Protein AF-A0A1V4I792-F1 (afdb_monomer)

Solvent-accessible surface area (backbone atoms only — not comparable to full-atom values): 8313 Å² total; per-residue (Å²): 133,61,69,68,62,53,55,50,52,53,53,51,51,51,48,33,48,53,35,44,47,52,32,51,47,51,34,46,46,49,31,70,65,76,74,84,38,68,38,79,52,76,36,53,58,55,43,40,47,34,35,53,79,37,49,85,40,78,48,31,31,62,68,12,46,48,48,11,38,47,50,4,28,48,35,3,20,53,34,24,76,75,66,37,81,45,78,63,34,30,52,49,9,26,53,49,20,50,53,52,20,59,76,70,70,15,53,19,76,38,12,40,51,35,3,31,45,19,19,76,65,70,35,55,73,59,38,40,54,50,26,48,46,54,48,42,51,45,43,46,54,39,41,52,54,45,54,66,75,37,62,75,60,58,53,55,55,59,52,58,63,59,68,74,78,113

InterPro domains:
  IPR007065 HPP [PTHR33741] (9-155)
  IPR058581 HPP, transmembrane region [PF04982] (10-155)

Foldseek 3Di:
DDPVVVVLVVVLVVLLCVLLCQLVVVLVCCCVVPPPFVSDDPLLNVLSCCLRVPVLDLLNDLQLLQVLQLLLLVLLQVLCVVPNADPVSLVRSLVSSQVVCVVVVNDHPSSSSNSNCCRVVSNHPVVSVGPRNVSSVSSSVSSVVSVVVNVVVVVVSVVVVVVVVD

Sequence (166 aa):
MDQKKFKSTFIDAALIFVGAFIAIGLIAYLGLGGYGLDMIAPPFGAAAVLLFAAPSAALAQPKNVFFGQLISALAGTSVYHLLGKTWYSIALAVALAIVLMLLTKTVHPPGGATAFLAVAAEKSFMFIINPVLIGTCILVIVAIIINYLQPQRSYIIKKNNQTSTS

Radius of gyration: 17.68 Å; Cα contacts (8 Å, |Δi|>4): 232; chains: 1; bounding box: 48×35×44 Å

Mean predicted aligned error: 6.49 Å

Organism: NCBI:txid29349

Structure (mmCIF, N/CA/C/O backbone):
data_AF-A0A1V4I792-F1
#
_entry.id   AF-A0A1V4I792-F1
#
loop_
_atom_site.group_PDB
_atom_site.id
_atom_site.type_symbol
_atom_site.label_atom_id
_atom_site.label_alt_id
_atom_site.label_comp_id
_atom_site.label_asym_id
_atom_site.label_entity_id
_atom_site.label_seq_id
_atom_site.pdbx_PDB_ins_code
_atom_site.Cartn_x
_atom_site.Cartn_y
_atom_site.Cartn_z
_atom_site.occupancy
_atom_site.B_iso_or_equiv
_atom_site.auth_seq_id
_atom_site.auth_comp_id
_atom_site.auth_asym_id
_atom_site.auth_atom_id
_atom_site.pdbx_PDB_model_num
ATOM 1 N N . MET A 1 1 ? -34.351 12.199 15.676 1.00 51.62 1 MET A N 1
ATOM 2 C CA . MET A 1 1 ? -33.000 11.596 15.634 1.00 51.62 1 MET A CA 1
ATOM 3 C C . MET A 1 1 ? -32.374 11.772 17.011 1.00 51.62 1 MET A C 1
ATOM 5 O O . MET A 1 1 ? -32.399 12.885 17.514 1.00 51.62 1 MET A O 1
ATOM 9 N N . ASP A 1 2 ? -31.923 10.695 17.655 1.00 58.34 2 ASP A N 1
ATOM 10 C CA . ASP A 1 2 ? -31.386 10.724 19.026 1.00 58.34 2 ASP A CA 1
ATOM 11 C C . ASP A 1 2 ? -30.092 11.564 19.100 1.00 58.34 2 ASP A C 1
ATOM 13 O O . ASP A 1 2 ? -29.134 11.308 18.364 1.00 58.34 2 ASP A O 1
ATOM 17 N N . GLN A 1 3 ? -30.066 12.569 19.980 1.00 56.97 3 GLN A N 1
ATOM 18 C CA . GLN A 1 3 ? -28.958 13.520 20.160 1.00 56.97 3 GLN A CA 1
ATOM 19 C C . GLN A 1 3 ? -27.623 12.817 20.477 1.00 56.97 3 GLN A C 1
ATOM 21 O O . GLN A 1 3 ? -26.559 13.272 20.049 1.00 56.97 3 GLN A O 1
ATOM 26 N N . LYS A 1 4 ? -27.660 11.655 21.152 1.00 55.31 4 LYS A N 1
ATOM 27 C CA . LYS A 1 4 ? -26.458 10.837 21.411 1.00 55.31 4 LYS A CA 1
ATOM 28 C C . LYS A 1 4 ? -25.865 10.232 20.135 1.00 55.31 4 LYS A C 1
ATOM 30 O O . LYS A 1 4 ? -24.644 10.200 19.988 1.00 55.31 4 LYS A O 1
ATOM 35 N N . LYS A 1 5 ? -26.714 9.793 19.201 1.00 56.84 5 LYS A N 1
ATOM 36 C CA . LYS A 1 5 ? -26.300 9.179 17.927 1.00 56.84 5 LYS A CA 1
ATOM 37 C C . LYS A 1 5 ? -25.691 10.215 16.975 1.00 56.84 5 LYS A C 1
ATOM 39 O O . LYS A 1 5 ? -24.707 9.933 16.294 1.00 56.84 5 LYS A O 1
ATOM 44 N N . PHE A 1 6 ? -26.225 11.438 16.989 1.00 55.66 6 PHE A N 1
ATOM 45 C CA . PHE A 1 6 ? -25.676 12.567 16.234 1.00 55.66 6 PHE A CA 1
ATOM 46 C C . PHE A 1 6 ? -24.275 12.959 16.728 1.00 55.66 6 PHE A C 1
ATOM 48 O O . PHE A 1 6 ? -23.339 13.017 15.935 1.00 55.66 6 PHE A O 1
ATOM 55 N N . LYS A 1 7 ? -24.091 13.128 18.046 1.00 60.72 7 LYS A N 1
ATOM 56 C CA . LYS A 1 7 ? -22.792 13.495 18.638 1.00 60.72 7 LYS A CA 1
ATOM 57 C C . LYS A 1 7 ? -21.701 12.436 18.407 1.00 60.72 7 LYS A C 1
ATOM 59 O O . LYS A 1 7 ? -20.558 12.802 18.155 1.00 60.72 7 LYS A O 1
ATOM 64 N N . SER A 1 8 ? -22.050 11.143 18.439 1.00 65.56 8 SER A N 1
ATOM 65 C CA . SER A 1 8 ? -21.115 10.049 18.107 1.00 65.56 8 SER A CA 1
ATOM 66 C C . SER A 1 8 ? -20.636 10.126 16.655 1.00 65.56 8 SER A C 1
ATOM 68 O O . SER A 1 8 ? -19.443 10.000 16.408 1.00 65.56 8 SER A O 1
ATOM 70 N N . THR A 1 9 ? -21.534 10.436 15.716 1.00 75.62 9 THR A N 1
ATOM 71 C CA . THR A 1 9 ? -21.200 10.516 14.285 1.00 75.62 9 THR A CA 1
ATOM 72 C C . THR A 1 9 ? -20.198 11.641 13.986 1.00 75.62 9 THR A C 1
ATOM 74 O O . THR A 1 9 ? -19.293 11.462 13.175 1.00 75.62 9 THR A O 1
ATOM 77 N N . PHE A 1 10 ? -20.309 12.788 14.667 1.00 81.56 10 PHE A N 1
ATOM 78 C CA . PHE A 1 10 ? -19.368 13.905 14.503 1.00 81.56 10 PHE A CA 1
ATOM 79 C C . PHE A 1 10 ? -17.976 13.609 15.068 1.00 81.56 10 PHE A C 1
ATOM 81 O O . PHE A 1 10 ? -16.978 13.954 14.437 1.00 81.56 10 PHE A O 1
ATOM 88 N N . ILE A 1 11 ? -17.897 12.959 16.233 1.00 82.12 11 ILE A N 1
ATOM 89 C CA . ILE A 1 11 ? -16.614 12.545 16.823 1.00 82.12 11 ILE A CA 1
ATOM 90 C C . ILE A 1 11 ? -15.929 11.522 15.912 1.00 82.12 11 ILE A C 1
ATOM 92 O O . ILE A 1 11 ? -14.733 11.637 15.653 1.00 82.12 11 ILE A O 1
ATOM 96 N N . ASP A 1 12 ? -16.693 10.571 15.368 1.00 84.75 12 ASP A N 1
ATOM 97 C CA . ASP A 1 12 ? -16.167 9.578 14.436 1.00 84.75 12 ASP A CA 1
ATOM 98 C C . ASP A 1 12 ? -15.639 10.225 13.152 1.00 84.75 12 ASP A C 1
ATOM 100 O O . ASP A 1 12 ? -14.539 9.901 12.709 1.00 84.75 12 ASP A O 1
ATOM 104 N N . ALA A 1 13 ? -16.376 11.184 12.584 1.00 88.50 13 ALA A N 1
ATOM 105 C CA . ALA A 1 13 ? -15.931 11.933 11.411 1.00 88.50 13 ALA A CA 1
ATOM 106 C C . ALA A 1 13 ? -14.647 12.736 11.685 1.00 88.50 13 ALA A C 1
ATOM 108 O O . ALA A 1 13 ? -13.738 12.735 10.855 1.00 88.50 13 ALA A O 1
ATOM 109 N N . ALA A 1 14 ? -14.539 13.377 12.854 1.00 91.75 14 ALA A N 1
ATOM 110 C CA . ALA A 1 14 ? -13.343 14.118 13.247 1.00 91.75 14 ALA A CA 1
ATOM 111 C C . ALA A 1 14 ? -12.121 13.198 13.408 1.00 91.75 14 ALA A C 1
ATOM 113 O O . ALA A 1 14 ? -11.043 13.523 12.918 1.00 91.75 14 ALA A O 1
ATOM 114 N N . LEU A 1 15 ? -12.283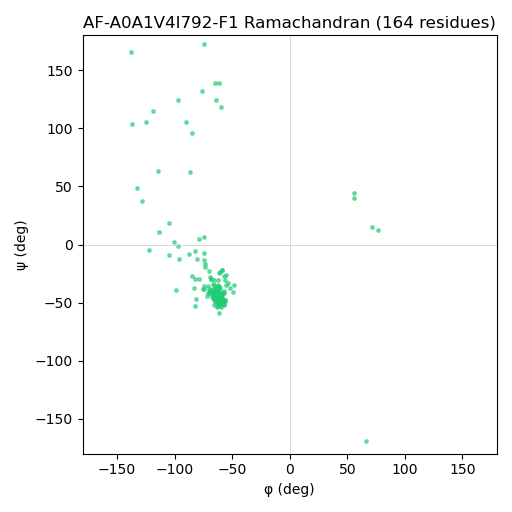 12.029 14.036 1.00 91.00 15 LEU A N 1
ATOM 115 C CA . LEU A 1 15 ? -11.199 11.053 14.197 1.00 91.00 15 LEU A CA 1
ATOM 116 C C . LEU A 1 15 ? -10.764 10.447 12.857 1.00 91.00 15 LEU A C 1
ATOM 118 O O . LEU A 1 15 ? -9.567 10.331 12.605 1.00 91.00 15 LEU A O 1
ATOM 122 N N . ILE A 1 16 ? -11.712 10.132 11.970 1.00 92.44 16 ILE A N 1
ATOM 123 C CA . ILE A 1 16 ? -11.430 9.677 10.600 1.00 92.44 16 ILE A CA 1
ATOM 124 C C . ILE A 1 16 ? -10.646 10.743 9.829 1.00 92.44 16 ILE A C 1
ATOM 126 O O . ILE A 1 16 ? -9.645 10.418 9.190 1.00 92.44 16 ILE A O 1
ATOM 130 N N . PHE A 1 17 ? -11.070 12.009 9.915 1.00 95.38 17 PHE A N 1
ATOM 131 C CA . PHE A 1 17 ? -10.372 13.130 9.289 1.00 95.38 17 PHE A CA 1
ATOM 132 C C . PHE A 1 17 ? -8.939 13.255 9.809 1.00 95.38 17 PHE A C 1
ATOM 134 O O . PHE A 1 17 ? -8.005 13.256 9.012 1.00 95.38 17 PHE A O 1
ATOM 141 N N . VAL A 1 18 ? -8.754 13.301 11.132 1.00 95.94 18 VAL A N 1
ATOM 142 C CA . VAL A 1 18 ? -7.430 13.408 11.763 1.00 95.94 18 VAL A CA 1
ATOM 143 C C . VAL A 1 18 ? -6.544 12.225 11.369 1.00 95.94 18 VAL A C 1
ATOM 145 O O . VAL A 1 18 ? -5.394 12.423 10.992 1.00 95.94 18 VAL A O 1
ATOM 148 N N . GLY A 1 19 ? -7.083 11.006 11.383 1.00 95.81 19 GLY A N 1
ATOM 149 C CA . GLY A 1 19 ? -6.373 9.796 10.977 1.00 95.81 19 GLY A CA 1
ATOM 150 C C . GLY A 1 19 ? -5.884 9.829 9.535 1.00 95.81 19 GLY A C 1
ATOM 151 O O . GLY A 1 19 ? -4.693 9.649 9.274 1.00 95.81 19 GLY A O 1
ATOM 152 N N . ALA A 1 20 ? -6.796 10.099 8.602 1.00 96.31 20 ALA A N 1
ATOM 153 C CA . ALA A 1 20 ? -6.473 10.184 7.184 1.00 96.31 20 ALA A CA 1
ATOM 154 C C . ALA A 1 20 ? -5.495 11.330 6.895 1.00 96.31 20 ALA A C 1
ATOM 156 O O . ALA A 1 20 ? -4.533 11.138 6.150 1.00 96.31 20 ALA A O 1
ATOM 157 N N . PHE A 1 21 ? -5.704 12.493 7.520 1.00 97.75 21 PHE A N 1
ATOM 158 C CA . PHE A 1 21 ? -4.835 13.656 7.376 1.00 97.75 21 PHE A CA 1
ATOM 159 C C . PHE A 1 21 ? -3.424 13.379 7.894 1.00 97.75 21 PHE A C 1
ATOM 161 O O . PHE A 1 21 ? -2.464 13.671 7.193 1.00 97.75 21 PHE A O 1
ATOM 168 N N . ILE A 1 22 ? -3.275 12.770 9.075 1.00 97.88 22 ILE A N 1
ATOM 169 C CA . ILE A 1 22 ? -1.958 12.419 9.624 1.00 97.88 22 ILE A CA 1
ATOM 170 C C . ILE A 1 22 ? -1.266 11.380 8.739 1.00 97.88 22 ILE A C 1
ATOM 172 O O . ILE A 1 22 ? -0.098 11.553 8.401 1.00 97.88 22 ILE A O 1
ATOM 176 N N . ALA A 1 23 ? -1.965 10.316 8.338 1.00 97.38 23 ALA A N 1
ATOM 177 C CA . ALA A 1 23 ? -1.352 9.242 7.562 1.00 97.38 23 ALA A CA 1
ATOM 178 C C . ALA A 1 23 ? -0.906 9.709 6.168 1.00 97.38 23 ALA A C 1
ATOM 180 O O . ALA A 1 23 ? 0.251 9.523 5.791 1.00 97.38 23 ALA A O 1
ATOM 181 N N . ILE A 1 24 ? -1.807 10.346 5.412 1.00 97.44 24 ILE A N 1
ATOM 182 C CA . ILE A 1 24 ? -1.490 10.867 4.077 1.00 97.44 24 ILE A CA 1
ATOM 183 C C . ILE A 1 24 ? -0.550 12.068 4.172 1.00 97.44 24 ILE A C 1
ATOM 185 O O . ILE A 1 24 ? 0.366 12.179 3.365 1.00 97.44 24 ILE A O 1
ATOM 189 N N . GLY A 1 25 ? -0.728 12.933 5.170 1.00 97.00 25 GLY A N 1
ATOM 190 C CA . GLY A 1 25 ? 0.138 14.081 5.416 1.00 97.00 25 GLY A CA 1
ATOM 191 C C . GLY A 1 25 ? 1.575 13.671 5.708 1.00 97.00 25 GLY A C 1
ATOM 192 O O . GLY A 1 25 ? 2.486 14.268 5.148 1.00 97.00 25 GLY A O 1
ATOM 193 N N . LEU A 1 26 ? 1.798 12.616 6.499 1.00 96.12 26 LEU A N 1
ATOM 194 C CA . LEU A 1 26 ? 3.144 12.105 6.763 1.00 96.12 26 LEU A CA 1
ATOM 195 C C . LEU A 1 26 ? 3.785 11.512 5.501 1.00 96.12 26 LEU A C 1
ATOM 197 O O . LEU A 1 26 ? 4.942 11.803 5.213 1.00 96.12 26 LEU A O 1
ATOM 201 N N . ILE A 1 27 ? 3.030 10.737 4.716 1.00 96.06 27 ILE A N 1
ATOM 202 C CA . ILE A 1 27 ? 3.499 10.211 3.422 1.00 96.06 27 ILE A CA 1
ATOM 203 C C . ILE A 1 27 ? 3.863 11.361 2.471 1.00 96.06 27 ILE A C 1
ATOM 205 O O . ILE A 1 27 ? 4.937 11.353 1.871 1.00 96.06 27 ILE A O 1
ATOM 209 N N . ALA A 1 28 ? 2.999 12.371 2.357 1.00 95.38 28 ALA A N 1
ATOM 210 C CA . ALA A 1 28 ? 3.227 13.532 1.504 1.00 95.38 28 ALA A CA 1
ATOM 211 C C . ALA A 1 28 ? 4.413 14.377 1.989 1.00 95.38 28 ALA A C 1
ATOM 213 O O . ALA A 1 28 ? 5.228 14.797 1.175 1.00 95.38 28 ALA A O 1
ATOM 214 N N . TYR A 1 29 ? 4.550 14.580 3.300 1.00 94.69 29 TYR A N 1
ATOM 215 C CA . TYR A 1 29 ? 5.674 15.292 3.904 1.00 94.69 29 TYR A CA 1
ATOM 216 C C . TYR A 1 29 ? 7.005 14.594 3.610 1.00 94.69 29 TYR A C 1
ATOM 218 O O . TYR A 1 29 ? 7.957 15.241 3.182 1.00 94.69 29 TYR A O 1
ATOM 226 N N . LEU A 1 30 ? 7.068 13.268 3.767 1.00 93.62 30 LEU A N 1
ATOM 227 C CA . LEU A 1 30 ? 8.269 12.494 3.441 1.00 93.62 30 LEU A CA 1
ATOM 228 C C . LEU A 1 30 ? 8.585 12.518 1.939 1.00 93.62 30 LEU A C 1
ATOM 230 O O . LEU A 1 30 ? 9.756 12.540 1.569 1.00 93.62 30 LEU A O 1
ATOM 234 N N . GLY A 1 31 ? 7.557 12.539 1.086 1.00 91.56 31 GLY A N 1
ATOM 235 C CA . GLY A 1 31 ? 7.713 12.575 -0.371 1.00 91.56 31 GLY A CA 1
ATOM 236 C C . GLY A 1 31 ? 8.130 13.934 -0.929 1.00 91.56 31 GLY A C 1
ATOM 237 O O . GLY A 1 31 ? 8.934 14.008 -1.852 1.00 91.56 31 GLY A O 1
ATOM 238 N N . LEU A 1 32 ? 7.593 15.017 -0.368 1.00 91.19 32 LEU A N 1
ATOM 239 C CA . LEU A 1 32 ? 7.829 16.387 -0.834 1.00 91.19 32 LEU A CA 1
ATOM 240 C C . LEU A 1 32 ? 8.937 17.109 -0.057 1.00 91.19 32 LEU A C 1
ATOM 242 O O . LEU A 1 32 ? 9.400 18.157 -0.496 1.00 91.19 32 LEU A O 1
ATOM 246 N N . GLY A 1 33 ? 9.384 16.568 1.077 1.00 85.88 33 GLY A N 1
ATOM 247 C CA . GLY A 1 33 ? 10.332 17.216 1.989 1.00 85.88 33 GLY A CA 1
ATOM 248 C C . GLY A 1 33 ? 11.794 17.251 1.529 1.00 85.88 33 GLY A C 1
ATOM 249 O O . GLY A 1 33 ? 12.657 17.641 2.307 1.00 85.88 33 GLY A O 1
ATOM 250 N N . GLY A 1 34 ? 12.104 16.832 0.297 1.00 79.88 34 GLY A N 1
ATOM 251 C CA . GLY A 1 34 ? 13.468 16.878 -0.246 1.00 79.88 34 GLY A CA 1
ATOM 252 C C . GLY A 1 34 ? 14.412 15.786 0.274 1.00 79.88 34 GLY A C 1
ATOM 253 O O . GLY A 1 34 ? 15.612 15.846 0.029 1.00 79.88 34 GLY A O 1
ATOM 254 N N . TYR A 1 35 ? 13.888 14.757 0.947 1.00 81.44 35 TYR A N 1
ATOM 255 C CA . TYR A 1 35 ? 14.667 13.643 1.510 1.00 81.44 35 TYR A CA 1
ATOM 256 C C . TYR A 1 35 ? 15.088 12.578 0.479 1.00 81.44 35 TYR A C 1
ATOM 258 O O . TYR A 1 35 ? 15.622 11.536 0.851 1.00 81.44 35 TYR A O 1
ATOM 266 N N . GLY A 1 36 ? 14.802 12.794 -0.811 1.00 77.50 36 GLY A N 1
ATOM 267 C CA . GLY A 1 36 ? 15.052 11.815 -1.877 1.00 77.50 36 GLY A CA 1
ATOM 268 C C . GLY A 1 36 ? 14.114 10.601 -1.854 1.00 77.50 36 GLY A C 1
ATOM 269 O O . GLY A 1 36 ? 14.407 9.591 -2.492 1.00 77.50 36 GLY A O 1
ATOM 270 N N . LEU A 1 37 ? 12.996 10.671 -1.120 1.00 79.56 37 LEU A N 1
ATOM 271 C CA . LEU A 1 37 ? 12.015 9.591 -1.041 1.00 79.56 37 LEU A CA 1
ATOM 272 C C . LEU A 1 37 ? 10.857 9.826 -2.020 1.00 79.56 37 LEU A C 1
ATOM 274 O O . LEU A 1 37 ? 10.170 10.834 -1.932 1.00 79.56 37 LEU A O 1
ATOM 278 N N . ASP A 1 38 ? 10.573 8.868 -2.902 1.00 85.50 38 ASP A N 1
ATOM 279 C CA . ASP A 1 38 ? 9.432 8.935 -3.827 1.00 85.50 38 ASP A CA 1
ATOM 280 C C . ASP A 1 38 ? 8.149 8.377 -3.183 1.00 85.50 38 ASP A C 1
ATOM 282 O O . ASP A 1 38 ? 7.611 7.353 -3.599 1.00 85.50 38 ASP A O 1
ATOM 286 N N . MET A 1 39 ? 7.691 9.029 -2.106 1.00 88.75 39 MET A N 1
ATOM 287 C CA . MET A 1 39 ? 6.589 8.545 -1.254 1.00 88.75 39 MET A CA 1
ATOM 288 C C . MET A 1 39 ? 5.188 8.679 -1.872 1.00 88.75 39 MET A C 1
ATOM 290 O O . MET A 1 39 ? 4.226 8.096 -1.366 1.00 88.75 39 MET A O 1
ATOM 294 N N . ILE A 1 40 ? 5.045 9.435 -2.963 1.00 85.69 40 ILE A N 1
ATOM 295 C CA . ILE A 1 40 ? 3.739 9.791 -3.525 1.00 85.69 40 ILE A CA 1
ATOM 296 C C . ILE A 1 40 ? 3.250 8.682 -4.456 1.00 85.69 40 ILE A C 1
ATOM 298 O O . ILE A 1 40 ? 3.554 8.646 -5.646 1.00 85.69 40 ILE A O 1
ATOM 302 N N . ALA A 1 41 ? 2.423 7.791 -3.912 1.00 90.81 41 ALA A N 1
ATOM 303 C CA . ALA A 1 41 ? 1.732 6.766 -4.684 1.00 90.81 41 ALA A CA 1
ATOM 304 C C . ALA A 1 41 ? 0.205 6.942 -4.557 1.00 90.81 41 ALA A C 1
ATOM 306 O O . ALA A 1 41 ? -0.340 6.733 -3.468 1.00 90.81 41 ALA A O 1
ATOM 307 N N . PRO A 1 42 ? -0.521 7.259 -5.652 1.00 92.06 42 PRO A N 1
ATOM 308 C CA . PRO A 1 42 ? -1.983 7.384 -5.641 1.00 92.06 42 PRO A CA 1
ATOM 309 C C . PRO A 1 42 ? -2.757 6.228 -4.970 1.00 92.06 42 PRO A C 1
ATOM 311 O O . PRO A 1 42 ? -3.750 6.509 -4.293 1.00 92.06 42 PRO A O 1
ATOM 314 N N . PRO A 1 43 ? -2.321 4.949 -5.054 1.00 95.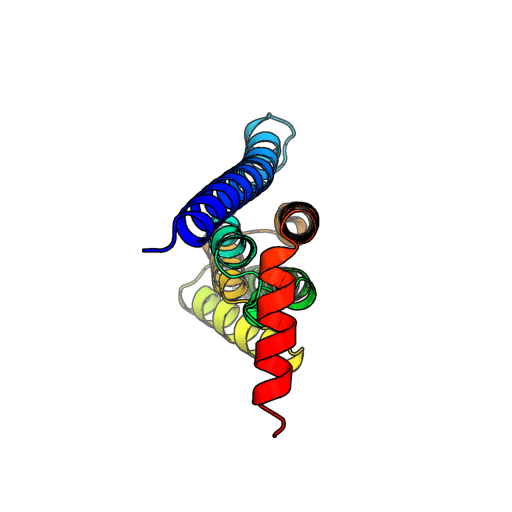75 43 PRO A N 1
ATOM 315 C CA . PRO A 1 43 ? -2.974 3.847 -4.342 1.00 95.75 43 PRO A CA 1
ATOM 316 C C . PRO A 1 43 ? -3.105 4.041 -2.823 1.00 95.75 43 PRO A C 1
ATOM 318 O O . PRO A 1 43 ? -4.035 3.503 -2.220 1.00 95.75 43 PRO A O 1
ATOM 321 N N . PHE A 1 44 ? -2.232 4.829 -2.186 1.00 97.00 44 PHE A N 1
ATOM 322 C CA . PHE A 1 44 ? -2.336 5.118 -0.753 1.00 97.00 44 PHE A CA 1
ATOM 323 C C . PHE A 1 44 ? -3.577 5.927 -0.390 1.00 97.00 44 PHE A C 1
ATOM 325 O O . PHE A 1 44 ? -4.131 5.715 0.685 1.00 97.00 44 PHE A O 1
ATOM 332 N N . GLY A 1 45 ? -4.070 6.786 -1.288 1.00 95.94 45 GLY A N 1
ATOM 333 C CA . GLY A 1 45 ? -5.332 7.496 -1.075 1.00 95.94 45 GLY A CA 1
ATOM 334 C C . GLY A 1 45 ? -6.510 6.525 -0.969 1.00 95.94 45 GLY A C 1
ATOM 335 O O . GLY A 1 45 ? -7.290 6.588 -0.020 1.00 95.94 45 GLY A O 1
ATOM 336 N N . ALA A 1 46 ? -6.593 5.556 -1.885 1.00 95.69 46 ALA A N 1
A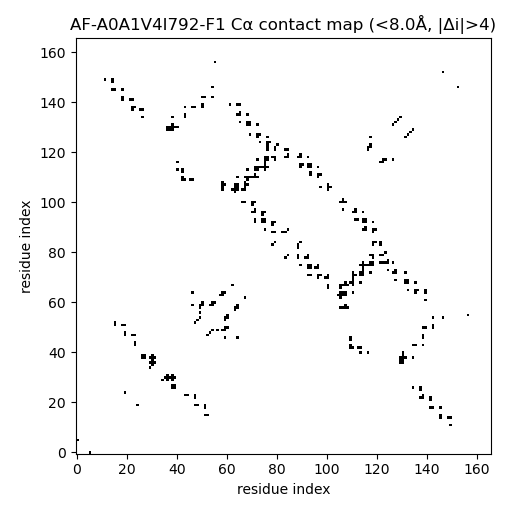TOM 337 C CA . ALA A 1 46 ? -7.625 4.518 -1.845 1.00 95.69 46 ALA A CA 1
ATOM 338 C C . ALA A 1 46 ? -7.483 3.601 -0.614 1.00 95.69 46 ALA A C 1
ATOM 340 O O . ALA A 1 46 ? -8.484 3.234 0.007 1.00 95.69 46 ALA A O 1
ATOM 341 N N . ALA A 1 47 ? -6.249 3.268 -0.221 1.00 96.75 47 ALA A N 1
ATOM 342 C CA . ALA A 1 47 ? -5.983 2.512 1.001 1.00 96.75 47 ALA A CA 1
ATOM 343 C C . ALA A 1 47 ? -6.430 3.273 2.260 1.00 96.75 47 ALA A C 1
ATOM 345 O O . ALA A 1 47 ? -7.075 2.680 3.123 1.00 96.75 47 ALA A O 1
ATOM 346 N N . ALA A 1 48 ? -6.163 4.581 2.343 1.00 96.31 48 ALA A N 1
ATOM 347 C CA . ALA A 1 48 ? -6.624 5.428 3.440 1.00 96.31 48 ALA A CA 1
ATOM 348 C C . ALA A 1 48 ? -8.157 5.472 3.519 1.00 96.31 48 ALA A C 1
ATOM 350 O O . ALA A 1 48 ? -8.714 5.308 4.602 1.00 96.31 48 ALA A O 1
ATOM 351 N N . VAL A 1 49 ? -8.857 5.600 2.386 1.00 94.94 49 VAL A N 1
ATOM 352 C CA . VAL A 1 49 ? -10.330 5.543 2.371 1.00 94.94 49 VAL A CA 1
ATOM 353 C C . VAL A 1 49 ? -10.831 4.235 2.986 1.00 94.94 49 VAL A C 1
ATOM 355 O O . VAL A 1 49 ? -11.685 4.269 3.869 1.00 94.94 49 VAL A O 1
ATOM 358 N N . LEU A 1 50 ? -10.281 3.084 2.590 1.00 93.25 50 LEU A N 1
ATOM 359 C CA . LEU A 1 50 ? -10.686 1.798 3.167 1.00 93.25 50 LEU A CA 1
ATOM 360 C C . LEU A 1 50 ? -10.357 1.701 4.662 1.00 93.25 50 LEU A C 1
ATOM 362 O O . LEU A 1 50 ? -11.208 1.278 5.442 1.00 93.25 50 LEU A O 1
ATOM 366 N N . LEU A 1 51 ? -9.155 2.115 5.064 1.00 93.81 51 LEU A N 1
ATOM 367 C CA . LEU A 1 51 ? -8.693 2.033 6.450 1.00 93.81 51 LEU A CA 1
ATOM 368 C C . LEU A 1 51 ? -9.500 2.915 7.405 1.00 93.81 51 LEU A C 1
ATOM 370 O O . LEU A 1 51 ? -9.815 2.471 8.504 1.00 93.81 51 LEU A O 1
ATOM 374 N N . PHE A 1 52 ? -9.848 4.139 7.005 1.00 92.75 52 PHE A N 1
ATOM 375 C CA . PHE A 1 52 ? -10.496 5.096 7.904 1.00 92.75 52 PHE A CA 1
ATOM 376 C C . PHE A 1 52 ? -12.019 5.143 7.724 1.00 92.75 52 PHE A C 1
ATOM 378 O O . PHE A 1 52 ? -12.748 5.186 8.712 1.00 92.75 52 PHE A O 1
ATOM 385 N N . ALA A 1 53 ? -12.542 5.056 6.496 1.00 89.44 53 ALA A N 1
ATOM 386 C CA . ALA A 1 53 ? -13.992 5.072 6.270 1.00 89.44 53 ALA A CA 1
ATOM 387 C C . ALA A 1 53 ? -14.640 3.689 6.472 1.00 89.44 53 ALA A C 1
ATOM 389 O O . ALA A 1 53 ? -15.792 3.592 6.910 1.00 89.44 53 ALA A O 1
ATOM 390 N N . ALA A 1 54 ? -13.907 2.600 6.214 1.00 89.00 54 ALA A N 1
ATOM 391 C CA . ALA A 1 54 ? -14.412 1.231 6.320 1.00 89.00 54 ALA A CA 1
ATOM 392 C C . ALA A 1 54 ? -13.481 0.251 7.081 1.00 89.00 54 ALA A C 1
ATOM 394 O O . ALA A 1 54 ? -13.302 -0.876 6.615 1.00 89.00 54 ALA A O 1
ATOM 395 N N . PRO A 1 55 ? -12.961 0.580 8.287 1.00 85.56 55 PRO A N 1
ATOM 396 C CA . PRO A 1 55 ? -11.996 -0.266 9.014 1.00 85.56 55 PRO A CA 1
ATOM 397 C C . PRO A 1 55 ? -12.490 -1.685 9.338 1.00 85.56 55 PRO A C 1
ATOM 399 O O . PRO A 1 55 ? -11.697 -2.592 9.573 1.00 85.56 55 PRO A O 1
ATOM 402 N N . SER A 1 56 ? -13.807 -1.900 9.360 1.00 83.38 56 SER A N 1
ATOM 403 C CA . SER A 1 56 ? -14.423 -3.210 9.610 1.00 83.38 56 SER A CA 1
ATOM 404 C C . SER A 1 56 ? -14.456 -4.114 8.375 1.00 83.38 56 SER A C 1
ATOM 406 O O . SER A 1 56 ? -14.762 -5.297 8.497 1.00 83.38 56 SER A O 1
ATOM 408 N N . ALA A 1 57 ? -14.179 -3.581 7.183 1.00 86.81 57 ALA A N 1
ATOM 409 C CA . ALA A 1 57 ? -14.159 -4.376 5.968 1.00 86.81 57 ALA A CA 1
ATOM 410 C C . ALA A 1 57 ? -13.024 -5.407 6.035 1.00 86.81 57 ALA A C 1
ATOM 412 O O . ALA A 1 57 ? -11.900 -5.092 6.436 1.00 86.81 57 ALA A O 1
ATOM 413 N N . ALA A 1 58 ? -13.290 -6.630 5.571 1.00 88.75 58 ALA A N 1
ATOM 414 C CA . ALA A 1 58 ? -12.262 -7.666 5.461 1.00 88.75 58 ALA A CA 1
ATOM 415 C C . ALA A 1 58 ? -11.062 -7.187 4.615 1.00 88.75 58 ALA A C 1
ATOM 417 O O . ALA A 1 58 ? -9.913 -7.473 4.930 1.00 88.75 58 ALA A O 1
ATOM 418 N N . LEU A 1 59 ? -11.317 -6.380 3.583 1.00 89.62 59 LEU A N 1
ATOM 419 C CA . LEU A 1 59 ? -10.303 -5.824 2.676 1.00 89.62 59 LEU A CA 1
ATOM 420 C C . LEU A 1 59 ? -9.445 -4.706 3.303 1.00 89.62 59 LEU A C 1
ATOM 422 O O . LEU A 1 59 ? -8.387 -4.373 2.767 1.00 89.62 59 LEU A O 1
ATOM 426 N N . ALA A 1 60 ? -9.896 -4.127 4.420 1.00 91.50 60 ALA A N 1
ATOM 427 C CA . ALA A 1 60 ? -9.197 -3.080 5.168 1.00 91.50 60 ALA A CA 1
ATOM 428 C C . ALA A 1 60 ? -8.403 -3.634 6.365 1.00 91.50 60 ALA A C 1
ATOM 430 O O . ALA A 1 60 ? -7.748 -2.873 7.071 1.00 91.50 60 ALA A O 1
ATOM 431 N N . GLN A 1 61 ? -8.447 -4.951 6.611 1.00 93.94 61 GLN A N 1
ATOM 432 C CA . GLN A 1 61 ? -7.704 -5.552 7.717 1.00 93.94 61 GLN A CA 1
ATOM 433 C C . GLN A 1 61 ? -6.192 -5.337 7.534 1.00 93.94 61 GLN A C 1
ATOM 435 O O . GLN A 1 61 ? -5.700 -5.530 6.419 1.00 93.94 61 GLN A O 1
ATOM 440 N N . PRO A 1 62 ? -5.432 -5.018 8.603 1.00 94.25 62 PRO A N 1
ATOM 441 C CA . PRO A 1 62 ? -4.003 -4.692 8.526 1.00 94.25 62 PRO A CA 1
ATOM 442 C C . PRO A 1 62 ? -3.170 -5.691 7.720 1.00 94.25 62 PRO A C 1
ATOM 444 O O . PRO A 1 62 ? -2.344 -5.298 6.899 1.00 94.25 62 PRO A O 1
ATOM 447 N N . LYS A 1 63 ? -3.449 -6.990 7.894 1.00 96.56 63 LYS A N 1
ATOM 448 C CA . LYS A 1 63 ? -2.820 -8.075 7.130 1.00 96.56 63 LYS A CA 1
ATOM 449 C C . LYS A 1 63 ? -3.002 -7.886 5.620 1.00 96.56 63 LYS A C 1
ATOM 451 O O . LYS A 1 63 ? -2.046 -8.017 4.863 1.00 96.56 63 LYS A O 1
ATOM 456 N N . ASN A 1 64 ? -4.223 -7.591 5.184 1.00 96.56 64 ASN A N 1
ATOM 457 C CA . ASN A 1 64 ? -4.555 -7.479 3.769 1.00 96.56 64 ASN A CA 1
ATOM 458 C C . ASN A 1 64 ? -3.930 -6.225 3.166 1.00 96.56 64 ASN A C 1
ATOM 460 O O . ASN A 1 64 ? -3.347 -6.311 2.093 1.00 96.56 64 ASN A O 1
ATOM 464 N N . VAL A 1 65 ? -3.964 -5.096 3.882 1.00 97.50 65 VAL A N 1
ATOM 465 C CA . VAL A 1 65 ? -3.300 -3.862 3.435 1.00 97.50 65 VAL A CA 1
ATOM 466 C C . VAL A 1 65 ? -1.796 -4.086 3.266 1.00 97.50 65 VAL A C 1
ATOM 468 O O . VAL A 1 65 ? -1.257 -3.813 2.197 1.00 97.50 65 VAL A O 1
ATOM 471 N N . PHE A 1 66 ? -1.136 -4.645 4.285 1.00 98.00 66 PHE A N 1
ATOM 472 C CA . PHE A 1 66 ? 0.310 -4.862 4.287 1.00 98.00 66 PHE A CA 1
ATOM 473 C C . PHE A 1 66 ? 0.770 -5.794 3.163 1.00 98.00 66 PHE A C 1
ATOM 475 O O . PHE A 1 66 ? 1.558 -5.406 2.299 1.00 98.00 66 PHE A O 1
ATOM 482 N N . PHE A 1 67 ? 0.249 -7.020 3.135 1.00 98.12 67 PHE A N 1
ATOM 483 C CA . PHE A 1 67 ? 0.684 -8.007 2.152 1.00 98.12 67 PHE A CA 1
ATOM 484 C C . PHE A 1 67 ? 0.132 -7.725 0.757 1.00 98.12 67 PHE A C 1
ATOM 486 O O . PHE A 1 67 ? 0.842 -7.937 -0.219 1.00 98.12 67 PHE A O 1
ATOM 493 N N . GLY A 1 68 ? -1.096 -7.216 0.640 1.00 97.88 68 GLY A N 1
ATOM 494 C CA . GLY A 1 68 ? -1.695 -6.899 -0.654 1.00 97.88 68 GLY A CA 1
ATOM 495 C C . GLY A 1 68 ? -0.908 -5.832 -1.411 1.00 97.88 68 GLY A C 1
ATOM 496 O O . GLY A 1 68 ? -0.655 -5.994 -2.604 1.00 97.88 68 GLY A O 1
ATOM 497 N N . GLN A 1 69 ? -0.437 -4.791 -0.716 1.00 98.00 69 GLN A N 1
ATOM 498 C CA . GLN A 1 69 ? 0.422 -3.768 -1.314 1.00 98.00 69 GLN A CA 1
ATOM 499 C C . GLN A 1 69 ? 1.790 -4.328 -1.732 1.00 98.00 69 GLN A C 1
ATOM 501 O O . GLN A 1 69 ? 2.211 -4.119 -2.870 1.00 98.00 69 GLN A O 1
ATOM 506 N N . LEU A 1 70 ? 2.461 -5.085 -0.856 1.00 98.44 70 LEU A N 1
ATOM 507 C CA . LEU A 1 70 ? 3.790 -5.652 -1.132 1.00 98.44 70 LEU A CA 1
ATOM 508 C C . LEU A 1 70 ? 3.779 -6.678 -2.270 1.00 98.44 70 LEU A C 1
ATOM 510 O O . LEU A 1 70 ? 4.619 -6.608 -3.164 1.00 98.44 70 LEU A O 1
ATOM 514 N N . ILE A 1 71 ? 2.813 -7.600 -2.267 1.00 98.56 71 ILE A N 1
ATOM 515 C CA . ILE A 1 71 ? 2.641 -8.603 -3.328 1.00 98.56 71 ILE A CA 1
ATOM 516 C C . ILE A 1 71 ? 2.391 -7.915 -4.666 1.00 98.56 71 ILE A C 1
ATOM 518 O O . ILE A 1 71 ? 2.973 -8.297 -5.679 1.00 98.56 71 ILE A O 1
ATOM 522 N N . SER A 1 72 ? 1.556 -6.877 -4.672 1.00 98.50 72 SER A N 1
ATOM 523 C CA . SER A 1 72 ? 1.236 -6.153 -5.898 1.00 98.50 72 SER A CA 1
ATOM 524 C C . SER A 1 72 ? 2.422 -5.350 -6.430 1.00 98.50 72 SER A C 1
ATOM 526 O O . SER A 1 72 ? 2.663 -5.337 -7.636 1.00 98.50 72 SER A O 1
ATOM 528 N N . ALA A 1 73 ? 3.196 -4.718 -5.545 1.00 98.38 73 ALA A N 1
ATOM 529 C CA . ALA A 1 73 ? 4.423 -4.023 -5.916 1.00 98.38 73 ALA A CA 1
ATOM 530 C C . ALA A 1 73 ? 5.473 -4.987 -6.478 1.00 98.38 73 ALA A C 1
ATOM 532 O O . ALA A 1 73 ? 6.088 -4.688 -7.500 1.00 98.38 73 ALA A O 1
ATOM 533 N N . LEU A 1 74 ? 5.638 -6.160 -5.859 1.00 98.62 74 LEU A N 1
ATOM 534 C CA . LEU A 1 74 ? 6.521 -7.210 -6.359 1.00 98.62 74 LEU A CA 1
ATOM 535 C C . LEU A 1 74 ? 6.073 -7.689 -7.744 1.00 98.62 74 LEU A C 1
ATOM 537 O O . LEU A 1 74 ? 6.862 -7.656 -8.679 1.00 98.62 74 LEU A O 1
ATOM 541 N N . ALA A 1 75 ? 4.797 -8.050 -7.903 1.00 98.62 75 ALA A N 1
ATOM 542 C CA . ALA A 1 75 ? 4.254 -8.496 -9.184 1.00 98.62 75 ALA A CA 1
ATOM 543 C C . ALA A 1 75 ? 4.461 -7.452 -10.294 1.00 98.62 75 ALA A C 1
ATOM 545 O O . ALA A 1 75 ? 4.966 -7.779 -11.367 1.00 98.62 75 ALA A O 1
ATOM 546 N N . GLY A 1 76 ? 4.115 -6.189 -10.030 1.00 98.56 76 GLY A N 1
ATOM 547 C CA . GLY A 1 76 ? 4.238 -5.119 -11.017 1.00 98.56 76 GLY A CA 1
ATOM 548 C C . GLY A 1 76 ? 5.684 -4.784 -11.379 1.00 98.56 76 GLY A C 1
ATOM 549 O O . GLY A 1 76 ? 6.007 -4.689 -12.562 1.00 98.56 76 GLY A O 1
ATOM 550 N N . THR A 1 77 ? 6.575 -4.672 -10.389 1.00 98.25 77 THR A N 1
ATOM 551 C CA . THR A 1 77 ? 8.002 -4.416 -10.646 1.00 98.25 77 THR A CA 1
ATOM 552 C C . THR A 1 77 ? 8.660 -5.591 -11.369 1.00 98.25 77 THR A C 1
ATOM 554 O O . THR A 1 77 ? 9.392 -5.361 -12.328 1.00 98.25 77 THR A O 1
ATOM 557 N N . SER A 1 78 ? 8.359 -6.843 -11.009 1.00 98.62 78 SER A N 1
ATOM 558 C CA . SER A 1 78 ? 8.855 -8.022 -11.730 1.00 98.62 78 SER A CA 1
ATOM 559 C C . SER A 1 78 ? 8.412 -8.032 -13.192 1.00 98.62 78 SER A C 1
ATOM 561 O O . SER A 1 78 ? 9.243 -8.226 -14.076 1.00 98.62 78 SER A O 1
ATOM 563 N N . VAL A 1 79 ? 7.131 -7.772 -13.469 1.00 98.75 79 VAL A N 1
ATOM 564 C CA . VAL A 1 79 ? 6.624 -7.720 -14.849 1.00 98.75 79 VAL A CA 1
ATOM 565 C C . VAL A 1 79 ? 7.282 -6.592 -15.644 1.00 98.75 79 VAL A C 1
ATOM 567 O O . VAL A 1 79 ? 7.694 -6.820 -16.781 1.00 98.75 79 VAL A O 1
ATOM 570 N N . TYR A 1 80 ? 7.446 -5.408 -15.048 1.00 98.56 80 TYR A N 1
ATOM 571 C CA . TYR A 1 80 ? 8.141 -4.293 -15.694 1.00 98.56 80 TYR A CA 1
ATOM 572 C C . TYR A 1 80 ? 9.589 -4.642 -16.070 1.00 98.56 80 TYR A C 1
ATOM 574 O O . TYR A 1 80 ? 9.987 -4.395 -17.204 1.00 98.56 80 TYR A O 1
ATOM 582 N N . HIS A 1 81 ? 10.368 -5.260 -15.178 1.00 98.38 81 HIS A N 1
ATOM 583 C CA . HIS A 1 81 ? 11.765 -5.600 -15.494 1.00 98.38 81 HIS A CA 1
ATOM 584 C C . HIS A 1 81 ? 11.892 -6.714 -16.538 1.00 98.38 81 HIS A C 1
ATOM 586 O O . HIS A 1 81 ? 12.885 -6.754 -17.256 1.00 98.38 81 HIS A O 1
ATOM 592 N N . LEU A 1 82 ? 10.912 -7.619 -16.626 1.00 98.25 82 LEU A N 1
ATOM 593 C CA . LEU A 1 82 ? 10.944 -8.727 -17.583 1.00 98.25 82 LEU A CA 1
ATOM 594 C C . LEU A 1 82 ? 10.452 -8.325 -18.977 1.00 98.25 82 LEU A C 1
ATOM 596 O O . LEU A 1 82 ? 10.974 -8.822 -19.971 1.00 98.25 82 LEU A O 1
ATOM 600 N N . LEU A 1 83 ? 9.433 -7.465 -19.056 1.00 98.19 83 LEU A N 1
ATOM 601 C CA . LEU A 1 83 ? 8.705 -7.184 -20.301 1.00 98.19 83 LEU A CA 1
ATOM 602 C C . LEU A 1 83 ? 8.722 -5.706 -20.712 1.00 98.19 83 LEU A C 1
ATOM 604 O O . LEU A 1 83 ? 8.184 -5.356 -21.762 1.00 98.19 83 LEU A O 1
ATOM 608 N N . GLY A 1 84 ? 9.291 -4.827 -19.889 1.00 97.94 84 GLY A N 1
ATOM 609 C CA . GLY A 1 84 ? 9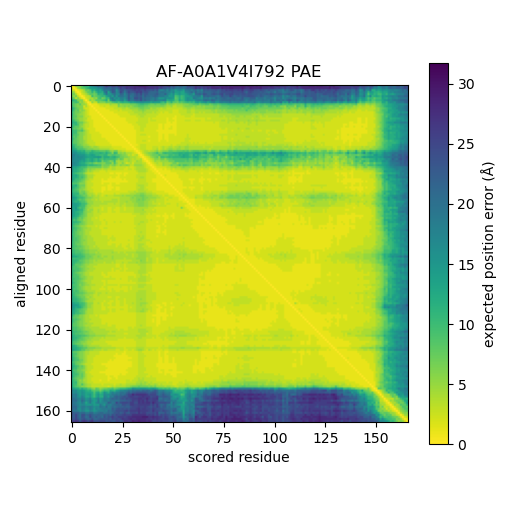.237 -3.382 -20.081 1.00 97.94 84 GLY A CA 1
ATOM 610 C C . GLY A 1 84 ? 7.823 -2.811 -19.946 1.00 97.94 84 GLY A C 1
ATOM 611 O O . GLY A 1 84 ? 6.874 -3.473 -19.507 1.00 97.94 84 GLY A O 1
ATOM 612 N N . LYS A 1 85 ? 7.671 -1.544 -20.339 1.00 98.06 85 LYS A N 1
ATOM 613 C CA . LYS A 1 85 ? 6.389 -0.834 -20.315 1.00 98.06 85 LYS A CA 1
ATOM 614 C C . LYS A 1 85 ? 5.637 -1.016 -21.626 1.00 98.06 85 LYS A C 1
ATOM 616 O O . LYS A 1 85 ? 5.929 -0.381 -22.634 1.00 98.06 85 LYS A O 1
ATOM 621 N N . THR A 1 86 ? 4.605 -1.845 -21.574 1.00 98.38 86 THR A N 1
ATOM 622 C CA . THR A 1 86 ? 3.635 -2.033 -22.655 1.00 98.38 86 THR A CA 1
ATOM 623 C C . THR A 1 86 ? 2.226 -2.122 -22.072 1.00 98.38 86 THR A C 1
ATOM 625 O O . THR A 1 86 ? 2.051 -2.326 -20.866 1.00 98.38 86 THR A O 1
ATOM 628 N N . TRP A 1 87 ? 1.199 -1.991 -22.916 1.00 98.19 87 TRP A N 1
ATOM 629 C CA . TRP A 1 87 ? -0.192 -2.127 -22.473 1.00 98.19 87 TRP A CA 1
ATOM 630 C C . TRP A 1 87 ? -0.471 -3.520 -21.879 1.00 98.19 87 TRP A C 1
ATOM 632 O O . TRP A 1 87 ? -1.188 -3.633 -20.884 1.00 98.19 87 TRP A O 1
ATOM 642 N N . TYR A 1 88 ? 0.144 -4.572 -22.434 1.00 98.38 88 TYR A N 1
ATOM 643 C CA . TYR A 1 88 ? -0.026 -5.940 -21.945 1.00 98.38 88 TYR A CA 1
ATOM 644 C C . TYR A 1 88 ? 0.812 -6.219 -20.693 1.00 98.38 88 TYR A C 1
ATOM 646 O O . TYR A 1 88 ? 0.365 -6.989 -19.850 1.00 98.38 88 TYR A O 1
ATOM 654 N N . SER A 1 89 ? 1.964 -5.562 -20.502 1.00 98.56 89 SER A N 1
ATOM 655 C CA . SER A 1 89 ? 2.718 -5.630 -19.239 1.00 98.56 89 SER A CA 1
ATOM 656 C C . SER A 1 89 ? 1.887 -5.090 -18.072 1.00 98.56 89 SER A C 1
ATOM 658 O O . SER A 1 89 ? 1.848 -5.697 -17.006 1.00 98.56 89 SER A O 1
ATOM 660 N N . ILE A 1 90 ? 1.170 -3.978 -18.275 1.00 98.44 90 ILE A N 1
ATOM 661 C CA . ILE A 1 90 ? 0.268 -3.420 -17.257 1.00 98.44 90 ILE A CA 1
ATOM 662 C C . ILE A 1 90 ? -0.864 -4.409 -16.948 1.00 98.44 90 ILE A C 1
ATOM 664 O O . ILE A 1 90 ? -1.114 -4.713 -15.781 1.00 98.44 90 ILE A O 1
ATOM 668 N N . ALA A 1 91 ? -1.526 -4.936 -17.983 1.00 98.69 91 ALA A N 1
ATOM 669 C CA . ALA A 1 91 ? -2.604 -5.909 -17.813 1.00 98.69 91 ALA A CA 1
ATOM 670 C C . ALA A 1 91 ? -2.124 -7.170 -17.072 1.00 98.69 91 ALA A C 1
ATOM 672 O O . ALA A 1 91 ? -2.775 -7.619 -16.127 1.00 98.69 91 ALA A O 1
ATOM 673 N N . LEU A 1 92 ? -0.954 -7.696 -17.451 1.00 98.81 92 LEU A N 1
ATOM 674 C CA . LEU A 1 92 ? -0.340 -8.865 -16.830 1.00 98.81 92 LEU A CA 1
ATOM 675 C C . LEU A 1 92 ? 0.025 -8.610 -15.366 1.00 98.81 92 LEU A C 1
ATOM 677 O O . LEU A 1 92 ? -0.273 -9.446 -14.519 1.00 98.81 92 LEU A O 1
ATOM 681 N N . ALA A 1 93 ? 0.626 -7.461 -15.052 1.00 98.69 93 ALA A N 1
ATOM 682 C CA . ALA A 1 93 ? 0.986 -7.091 -13.685 1.00 98.69 93 ALA A CA 1
ATOM 683 C C . ALA A 1 93 ? -0.230 -7.060 -12.756 1.00 98.69 93 ALA A C 1
ATOM 685 O O . ALA A 1 93 ? -0.195 -7.636 -11.667 1.00 98.69 93 ALA A O 1
ATOM 686 N N . VAL A 1 94 ? -1.318 -6.421 -13.194 1.00 9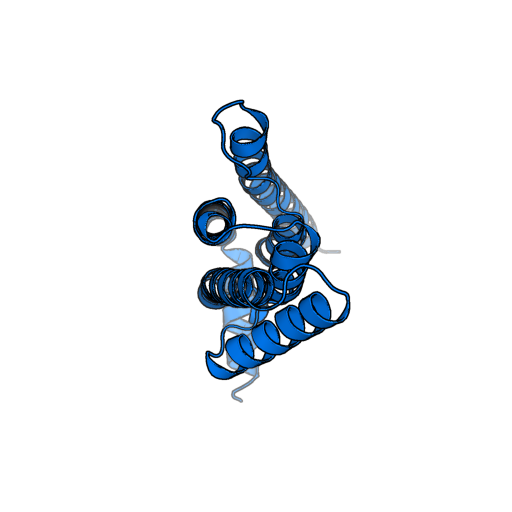8.69 94 VAL A N 1
ATOM 687 C CA . VAL A 1 94 ? -2.552 -6.329 -12.405 1.00 98.69 94 VAL A CA 1
ATOM 688 C C . VAL A 1 94 ? -3.203 -7.705 -12.252 1.00 98.69 94 VAL A C 1
ATOM 690 O O . VAL A 1 94 ? -3.562 -8.081 -11.137 1.00 98.69 94 VAL A O 1
ATOM 693 N N . ALA A 1 95 ? -3.313 -8.484 -13.334 1.00 98.75 95 ALA A N 1
ATOM 694 C CA . ALA A 1 95 ? -3.878 -9.833 -13.282 1.00 98.75 95 ALA A CA 1
ATOM 695 C C . ALA A 1 95 ? -3.075 -10.756 -12.349 1.00 98.75 95 ALA A C 1
ATOM 697 O O . ALA A 1 95 ? -3.654 -11.437 -11.500 1.00 98.75 95 ALA A O 1
ATOM 698 N N . LEU A 1 96 ? -1.741 -10.725 -12.448 1.00 98.75 96 LEU A N 1
ATOM 699 C CA . LEU A 1 96 ? -0.845 -11.491 -11.586 1.00 98.75 96 LEU A CA 1
ATOM 700 C C . LEU A 1 96 ? -0.996 -11.077 -10.119 1.00 98.75 96 LEU A C 1
ATOM 702 O O . LEU A 1 96 ? -1.139 -11.938 -9.254 1.00 98.75 96 LEU A O 1
ATOM 706 N N . ALA A 1 97 ? -1.026 -9.774 -9.832 1.00 98.69 97 ALA A N 1
ATOM 707 C CA . ALA A 1 97 ? -1.226 -9.267 -8.477 1.00 98.69 97 ALA A CA 1
ATOM 708 C C . ALA A 1 97 ? -2.560 -9.735 -7.871 1.00 98.69 97 ALA A C 1
ATOM 710 O O . ALA A 1 97 ? -2.592 -10.156 -6.714 1.00 98.69 97 ALA A O 1
ATOM 711 N N . ILE A 1 98 ? -3.651 -9.716 -8.648 1.00 98.69 98 ILE A N 1
ATOM 712 C CA . ILE A 1 98 ? -4.967 -10.209 -8.210 1.00 98.69 98 ILE A CA 1
ATOM 713 C C . ILE A 1 98 ? -4.894 -11.693 -7.843 1.00 98.69 98 ILE A C 1
ATOM 715 O O . ILE A 1 98 ? -5.321 -12.070 -6.750 1.00 98.69 98 ILE A O 1
ATOM 719 N N . VAL A 1 99 ? -4.328 -12.529 -8.720 1.00 98.69 99 VAL A N 1
ATOM 720 C CA . VAL A 1 99 ? -4.194 -13.973 -8.472 1.00 98.69 99 VAL A CA 1
ATOM 721 C C . VAL A 1 99 ? -3.341 -14.233 -7.233 1.00 98.69 99 VAL A C 1
ATOM 723 O O . VAL A 1 99 ? -3.760 -14.984 -6.355 1.00 98.69 99 VAL A O 1
ATOM 726 N N . LEU A 1 100 ? -2.186 -13.577 -7.106 1.00 98.69 100 LEU A N 1
ATOM 727 C CA . LEU A 1 100 ? -1.313 -13.756 -5.947 1.00 98.69 100 LEU A CA 1
ATOM 728 C C . LEU A 1 100 ? -2.008 -13.350 -4.643 1.00 98.69 100 LEU A C 1
ATOM 730 O O . LEU A 1 100 ? -1.966 -14.112 -3.682 1.00 98.69 100 LEU A O 1
ATOM 734 N N . MET A 1 101 ? -2.714 -12.215 -4.620 1.00 98.56 101 MET A N 1
ATOM 735 C CA . MET A 1 101 ? -3.487 -11.786 -3.450 1.00 98.56 101 MET A CA 1
ATOM 736 C C . MET A 1 101 ? -4.621 -12.753 -3.084 1.00 98.56 101 MET A C 1
ATOM 738 O O . MET A 1 101 ? -4.915 -12.928 -1.897 1.00 98.56 101 MET A O 1
ATOM 742 N N . LEU A 1 102 ? -5.276 -13.366 -4.078 1.00 98.31 102 LEU A N 1
ATOM 743 C CA . LEU A 1 102 ? -6.291 -14.398 -3.850 1.00 98.31 102 LEU A CA 1
ATOM 744 C C . LEU A 1 102 ? -5.666 -15.642 -3.210 1.00 98.31 102 LEU A C 1
ATOM 746 O O . LEU A 1 102 ? -6.182 -16.133 -2.205 1.00 98.31 102 LEU A O 1
ATOM 750 N N . LEU A 1 103 ? -4.530 -16.105 -3.738 1.00 98.38 103 LEU A N 1
ATOM 751 C CA . LEU A 1 103 ? -3.816 -17.280 -3.230 1.00 98.38 103 LEU A CA 1
ATOM 752 C C . LEU A 1 103 ? -3.315 -17.079 -1.794 1.00 98.38 103 LEU A C 1
ATOM 754 O O . LEU A 1 103 ? -3.450 -17.970 -0.956 1.00 98.38 103 LEU A O 1
ATOM 758 N N . THR A 1 104 ? -2.792 -15.895 -1.472 1.00 98.12 104 THR A N 1
ATOM 759 C CA . THR A 1 104 ? -2.295 -15.570 -0.125 1.00 98.12 104 THR A CA 1
ATOM 760 C C . THR A 1 104 ? -3.395 -15.149 0.849 1.00 98.12 104 THR A C 1
ATOM 762 O O . THR A 1 104 ? -3.125 -14.976 2.041 1.00 98.12 104 THR A O 1
ATOM 765 N N . LYS A 1 105 ? -4.644 -15.006 0.379 1.00 97.38 105 LYS A N 1
ATOM 766 C CA . LYS A 1 105 ? -5.787 -14.485 1.151 1.00 97.38 105 LYS A CA 1
ATOM 767 C C . LYS A 1 105 ? -5.503 -13.094 1.727 1.00 97.38 105 LYS A C 1
ATOM 769 O O . LYS A 1 105 ? -5.776 -12.834 2.900 1.00 97.38 105 LYS A O 1
ATOM 774 N N . THR A 1 106 ? -4.926 -12.218 0.907 1.00 97.62 106 THR A N 1
ATOM 775 C CA . THR A 1 106 ? -4.543 -10.844 1.277 1.00 97.62 106 THR A CA 1
ATOM 776 C C . THR A 1 106 ? -5.087 -9.821 0.286 1.00 97.62 106 THR A C 1
ATOM 778 O O . THR A 1 106 ? -4.410 -8.854 -0.052 1.00 97.62 106 THR A O 1
ATOM 781 N N . VAL A 1 107 ? -6.303 -10.050 -0.218 1.00 97.94 107 VAL A N 1
ATOM 782 C CA . VAL A 1 107 ? -6.947 -9.157 -1.186 1.00 97.94 107 VAL A CA 1
ATOM 783 C C . VAL A 1 107 ? -7.103 -7.763 -0.589 1.00 97.94 107 VAL A C 1
ATOM 785 O O . VAL A 1 107 ? -7.812 -7.559 0.397 1.00 97.94 107 VAL A O 1
ATOM 788 N N . HIS A 1 108 ? -6.453 -6.804 -1.237 1.00 97.25 108 HIS A N 1
ATOM 789 C CA . HIS A 1 108 ? -6.552 -5.388 -0.941 1.00 97.25 108 HIS A CA 1
ATOM 790 C C . HIS A 1 108 ? -6.656 -4.638 -2.272 1.00 97.25 108 HIS A C 1
ATOM 792 O O . HIS A 1 108 ? -5.649 -4.517 -2.968 1.00 97.25 108 HIS A O 1
ATOM 798 N N . PRO A 1 109 ? -7.852 -4.158 -2.667 1.00 96.44 109 PRO A N 1
ATOM 799 C CA . PRO A 1 109 ? -8.073 -3.575 -3.992 1.00 96.44 109 PRO A CA 1
ATOM 800 C C . PRO A 1 109 ? -7.084 -2.466 -4.399 1.00 96.44 109 PRO A C 1
ATOM 802 O O . PRO A 1 109 ? -6.658 -2.478 -5.555 1.00 96.44 109 PRO A O 1
ATOM 805 N N . PRO A 1 110 ? -6.626 -1.571 -3.494 1.00 97.69 110 PRO A N 1
ATOM 806 C CA . PRO A 1 110 ? -5.570 -0.609 -3.818 1.00 97.69 110 PRO A CA 1
ATOM 807 C C . PRO A 1 110 ? -4.263 -1.246 -4.312 1.00 97.69 110 PRO A C 1
ATOM 809 O O . PRO A 1 110 ? -3.564 -0.638 -5.116 1.00 97.69 110 PRO A O 1
ATOM 812 N N . GLY A 1 111 ? -3.970 -2.490 -3.919 1.00 97.31 111 GLY A N 1
ATOM 813 C CA . GLY A 1 111 ? -2.842 -3.263 -4.438 1.00 97.31 111 GLY A CA 1
ATOM 814 C C . GLY A 1 111 ? -2.884 -3.419 -5.961 1.00 97.31 111 GLY A C 1
ATOM 815 O O . GLY A 1 111 ? -1.871 -3.222 -6.623 1.00 97.31 111 GLY A O 1
ATOM 816 N N . GLY A 1 112 ? -4.060 -3.635 -6.560 1.00 97.88 112 GLY A N 1
ATOM 817 C CA . GLY A 1 112 ? -4.185 -3.690 -8.023 1.00 97.88 112 GLY A CA 1
ATOM 818 C C . GLY A 1 112 ? -3.697 -2.403 -8.704 1.00 97.88 112 GLY A C 1
ATOM 819 O O . GLY A 1 112 ? -2.954 -2.457 -9.683 1.00 97.88 112 GLY A O 1
ATOM 820 N N . ALA A 1 113 ? -4.030 -1.241 -8.132 1.00 98.00 113 ALA A N 1
ATOM 821 C CA . ALA A 1 113 ? -3.533 0.049 -8.610 1.00 98.00 113 ALA A CA 1
ATOM 822 C C . ALA A 1 113 ? -2.020 0.226 -8.368 1.00 98.00 113 ALA A C 1
ATOM 824 O O . ALA A 1 113 ? -1.345 0.875 -9.164 1.00 98.00 113 ALA A O 1
ATOM 825 N N . THR A 1 114 ? -1.461 -0.381 -7.320 1.00 98.25 114 THR A N 1
ATOM 826 C CA . THR A 1 114 ? -0.008 -0.421 -7.072 1.00 98.25 114 THR A CA 1
ATOM 827 C C . THR A 1 114 ? 0.736 -1.242 -8.125 1.00 98.25 114 THR A C 1
ATOM 829 O O . THR A 1 114 ? 1.765 -0.786 -8.620 1.00 98.25 114 THR A O 1
ATOM 832 N N . ALA A 1 115 ? 0.207 -2.402 -8.529 1.00 98.44 115 ALA A N 1
ATOM 833 C CA . ALA A 1 115 ? 0.781 -3.194 -9.621 1.00 98.44 115 ALA A CA 1
ATOM 834 C C . ALA A 1 115 ? 0.720 -2.445 -10.963 1.00 98.44 115 ALA A C 1
ATOM 836 O O . ALA A 1 115 ? 1.703 -2.423 -11.704 1.00 98.44 115 ALA A O 1
ATOM 837 N N . PHE A 1 116 ? -0.407 -1.778 -11.240 1.00 98.50 116 PHE A N 1
ATOM 838 C CA . PHE A 1 116 ? -0.552 -0.892 -12.397 1.00 98.50 116 PHE A CA 1
ATOM 839 C C . PHE A 1 116 ? 0.514 0.212 -12.387 1.00 98.50 116 PHE A C 1
ATOM 841 O O . PHE A 1 116 ? 1.231 0.393 -13.371 1.00 98.50 116 PHE A O 1
ATOM 848 N N . LEU A 1 117 ? 0.637 0.930 -11.264 1.00 97.88 117 LEU A N 1
ATOM 849 C CA . LEU A 1 117 ? 1.567 2.048 -11.111 1.00 97.88 117 LEU A CA 1
ATOM 850 C C . LEU A 1 117 ? 3.019 1.605 -11.296 1.00 97.88 117 LEU A C 1
ATOM 852 O O . LEU A 1 117 ? 3.788 2.327 -11.925 1.00 97.88 117 LEU A O 1
ATOM 856 N N . ALA A 1 118 ? 3.381 0.425 -10.789 1.00 98.00 118 ALA A N 1
ATOM 857 C CA . ALA A 1 118 ? 4.736 -0.098 -10.906 1.00 98.00 118 ALA A CA 1
ATOM 858 C C . ALA A 1 118 ? 5.195 -0.207 -12.370 1.00 98.00 118 ALA A C 1
ATOM 860 O O . ALA A 1 118 ? 6.313 0.184 -12.687 1.00 98.00 118 ALA A O 1
ATOM 861 N N . VAL A 1 119 ? 4.323 -0.666 -13.274 1.00 98.38 119 VAL A N 1
ATOM 862 C CA . VAL A 1 119 ? 4.641 -0.743 -14.709 1.00 98.38 119 VAL A CA 1
ATOM 863 C C . VAL A 1 119 ? 4.464 0.610 -15.396 1.00 98.38 119 VAL A C 1
ATOM 865 O O . VAL A 1 119 ? 5.334 1.045 -16.147 1.00 98.38 119 VAL A O 1
ATOM 868 N N . ALA A 1 120 ? 3.344 1.296 -15.147 1.00 97.88 120 ALA A N 1
ATOM 869 C CA . ALA A 1 120 ? 3.001 2.542 -15.834 1.00 97.88 120 ALA A CA 1
ATOM 870 C C . ALA A 1 120 ? 4.018 3.665 -15.571 1.00 97.88 120 ALA A C 1
ATOM 872 O O . ALA A 1 120 ? 4.300 4.464 -16.469 1.00 97.88 120 ALA A O 1
ATOM 873 N N . ALA A 1 121 ? 4.576 3.701 -14.360 1.00 96.44 121 ALA A N 1
ATOM 874 C CA . ALA A 1 121 ? 5.597 4.651 -13.934 1.00 96.44 121 ALA A CA 1
ATOM 875 C C . ALA A 1 121 ? 7.005 4.034 -13.861 1.00 96.44 121 ALA A C 1
ATOM 877 O O . ALA A 1 121 ? 7.866 4.605 -13.196 1.00 96.44 121 ALA A O 1
ATOM 878 N N . GLU A 1 122 ? 7.230 2.893 -14.528 1.00 96.75 122 GLU A N 1
ATOM 879 C CA . GLU A 1 122 ? 8.573 2.344 -14.793 1.00 96.75 122 GLU A CA 1
ATOM 880 C C . GLU A 1 122 ? 9.402 2.135 -13.515 1.00 96.75 122 GLU A C 1
ATOM 882 O O . GLU A 1 122 ? 10.596 2.428 -13.436 1.00 96.75 122 GLU A O 1
ATOM 887 N N . LYS A 1 123 ? 8.734 1.662 -12.462 1.00 96.12 123 LYS A N 1
ATOM 888 C CA . LYS A 1 123 ? 9.284 1.612 -11.113 1.00 96.12 123 LYS A CA 1
ATOM 889 C C . LYS A 1 123 ? 10.287 0.465 -10.956 1.00 96.12 123 LYS A C 1
ATOM 891 O O . LYS A 1 123 ? 10.008 -0.686 -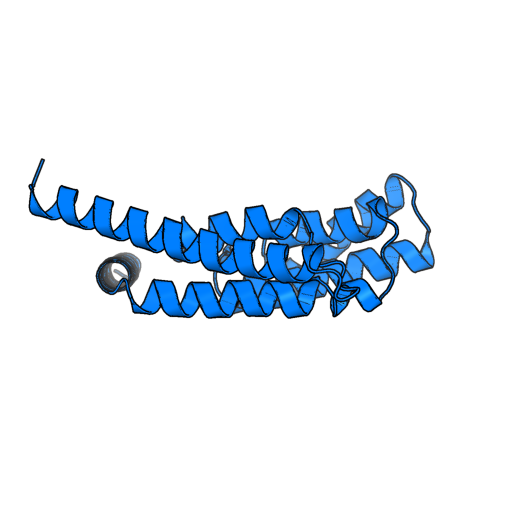11.293 1.00 96.12 123 LYS A O 1
ATOM 896 N N . SER A 1 124 ? 11.446 0.774 -10.372 1.00 95.75 124 SER A N 1
ATOM 897 C CA . SER A 1 124 ? 12.471 -0.217 -10.025 1.00 95.75 124 SER A CA 1
ATOM 898 C C . SER A 1 124 ? 12.077 -1.042 -8.787 1.00 95.75 124 SER A C 1
ATOM 900 O O . SER A 1 124 ? 11.115 -0.714 -8.094 1.00 95.75 124 SER A O 1
ATOM 902 N N . PHE A 1 125 ? 12.842 -2.082 -8.437 1.00 96.62 125 PHE A N 1
ATOM 903 C CA . PHE A 1 125 ? 12.596 -2.866 -7.214 1.00 96.62 125 PHE A CA 1
ATOM 904 C C . PHE A 1 125 ? 12.644 -2.042 -5.917 1.00 96.62 125 PHE A C 1
ATOM 906 O O . PHE A 1 125 ? 12.014 -2.427 -4.930 1.00 96.62 125 PHE A O 1
ATOM 913 N N . MET A 1 126 ? 13.309 -0.878 -5.917 1.00 95.75 126 MET A N 1
ATOM 914 C CA . MET A 1 126 ? 13.282 0.033 -4.767 1.00 95.75 126 MET A CA 1
ATOM 915 C C . MET A 1 126 ? 11.871 0.518 -4.437 1.00 95.75 126 MET A C 1
ATOM 917 O O . MET A 1 126 ? 11.608 0.791 -3.272 1.00 95.75 126 MET A O 1
ATOM 921 N N . PHE A 1 127 ? 10.950 0.514 -5.406 1.00 95.94 127 PHE A N 1
ATOM 922 C CA . PHE A 1 127 ? 9.532 0.825 -5.214 1.00 95.94 127 PHE A CA 1
ATOM 923 C C . PHE A 1 127 ? 8.857 -0.010 -4.121 1.00 95.94 127 PHE A C 1
ATOM 925 O O . PHE A 1 127 ? 7.983 0.483 -3.409 1.00 95.94 127 PHE A O 1
ATOM 932 N N . ILE A 1 128 ? 9.286 -1.266 -3.949 1.00 97.31 128 ILE A N 1
ATOM 933 C CA . ILE A 1 128 ? 8.745 -2.174 -2.929 1.00 97.31 128 ILE A CA 1
ATOM 934 C C . ILE A 1 128 ? 9.055 -1.648 -1.523 1.00 97.31 128 ILE A C 1
ATOM 936 O O . ILE A 1 128 ? 8.197 -1.686 -0.645 1.00 97.31 128 ILE A O 1
ATOM 940 N N . ILE A 1 129 ? 10.268 -1.136 -1.305 1.00 96.19 129 ILE A N 1
ATOM 941 C CA . ILE A 1 129 ? 10.681 -0.577 -0.012 1.00 96.19 129 ILE A CA 1
ATOM 942 C C . ILE A 1 129 ? 10.173 0.863 0.108 1.00 96.19 129 ILE A C 1
ATOM 944 O O . ILE A 1 129 ? 9.477 1.214 1.063 1.00 96.19 129 ILE A O 1
ATOM 948 N N . ASN A 1 130 ? 10.485 1.679 -0.894 1.00 93.50 130 ASN A N 1
ATOM 949 C CA . ASN A 1 130 ? 10.117 3.076 -1.000 1.00 93.50 130 ASN A CA 1
ATOM 950 C C . ASN A 1 130 ? 9.366 3.322 -2.324 1.00 93.50 130 ASN A C 1
ATOM 952 O O . ASN A 1 130 ? 10.009 3.349 -3.371 1.00 93.50 130 ASN A O 1
ATOM 956 N N . PRO A 1 131 ? 8.038 3.510 -2.305 1.00 95.62 131 PRO A N 1
ATOM 957 C CA . PRO A 1 131 ? 7.272 3.926 -1.139 1.00 95.62 131 PRO A CA 1
ATOM 958 C C . PRO A 1 131 ? 6.452 2.842 -0.455 1.00 95.62 131 PRO A C 1
ATOM 960 O O . PRO A 1 131 ? 5.889 3.098 0.607 1.00 95.62 131 PRO A O 1
ATOM 963 N N . VAL A 1 132 ? 6.332 1.658 -1.057 1.00 97.38 132 VAL A N 1
ATOM 964 C CA . VAL A 1 132 ? 5.246 0.725 -0.735 1.00 97.38 132 VAL A CA 1
ATOM 965 C C . VAL A 1 132 ? 5.304 0.239 0.710 1.00 97.38 132 VAL A C 1
ATOM 967 O O . VAL A 1 132 ? 4.316 0.396 1.428 1.00 97.38 132 VAL A O 1
ATOM 970 N N . LEU A 1 133 ? 6.436 -0.302 1.162 1.00 97.50 133 LEU A N 1
ATOM 971 C CA . LEU A 1 133 ? 6.586 -0.802 2.529 1.00 97.50 133 LEU A CA 1
ATOM 972 C C . LEU A 1 133 ? 6.415 0.321 3.559 1.00 97.50 133 LEU A C 1
ATOM 974 O O . LEU A 1 133 ? 5.590 0.206 4.463 1.00 97.50 133 LEU A O 1
ATOM 978 N N . ILE A 1 134 ? 7.162 1.417 3.399 1.00 96.81 134 ILE A N 1
ATOM 979 C CA . ILE A 1 134 ? 7.170 2.534 4.355 1.00 96.81 134 ILE A CA 1
ATOM 980 C C . ILE A 1 134 ? 5.782 3.185 4.443 1.00 96.81 134 ILE A C 1
ATOM 982 O O . ILE A 1 134 ? 5.232 3.328 5.536 1.00 96.81 134 ILE A O 1
ATOM 986 N N . GLY A 1 135 ? 5.179 3.526 3.301 1.00 97.00 135 GLY A N 1
ATOM 987 C CA . GLY A 1 135 ? 3.857 4.150 3.244 1.00 97.00 135 GLY A CA 1
ATOM 988 C C . GLY A 1 135 ? 2.763 3.239 3.798 1.00 97.00 135 GLY A C 1
ATOM 989 O O . GLY A 1 135 ? 1.888 3.692 4.536 1.00 97.00 135 GLY A O 1
ATOM 990 N N . THR A 1 136 ? 2.846 1.934 3.530 1.00 97.38 136 THR A N 1
ATOM 991 C CA . THR A 1 136 ? 1.887 0.967 4.077 1.00 97.38 136 THR A CA 1
ATOM 992 C C . THR A 1 136 ? 2.020 0.817 5.592 1.00 97.38 136 THR A C 1
ATOM 994 O O . THR A 1 136 ? 1.003 0.777 6.285 1.00 97.38 136 THR A O 1
ATOM 997 N N . CYS A 1 137 ? 3.243 0.798 6.132 1.00 97.88 137 CYS A N 1
ATOM 998 C CA . CYS A 1 137 ? 3.469 0.810 7.579 1.00 97.88 137 CYS A CA 1
ATOM 999 C C . CYS A 1 137 ? 2.865 2.058 8.233 1.00 97.88 137 CYS A C 1
ATOM 1001 O O . CYS A 1 137 ? 2.146 1.929 9.223 1.00 97.88 137 CYS A O 1
ATOM 1003 N N . ILE A 1 138 ? 3.096 3.245 7.660 1.00 97.69 138 ILE A N 1
ATOM 1004 C CA . ILE A 1 138 ? 2.515 4.504 8.151 1.00 97.69 138 ILE A CA 1
ATOM 1005 C C . ILE A 1 138 ? 0.986 4.408 8.190 1.00 97.69 138 ILE A C 1
ATOM 1007 O O . ILE A 1 138 ? 0.378 4.650 9.234 1.00 97.69 138 ILE A O 1
ATOM 1011 N N . LEU A 1 139 ? 0.365 4.000 7.080 1.00 97.44 139 LEU A N 1
ATOM 1012 C CA . LEU A 1 139 ? -1.088 3.852 6.979 1.00 97.44 139 LEU A CA 1
ATOM 1013 C C . LEU A 1 139 ? -1.648 2.894 8.034 1.00 97.44 139 LEU A C 1
ATOM 1015 O O . LEU A 1 139 ? -2.602 3.237 8.730 1.00 97.44 139 LEU A O 1
ATOM 1019 N N . VAL A 1 140 ? -1.054 1.706 8.168 1.00 97.12 140 VAL A N 1
ATOM 1020 C CA . VAL A 1 140 ? -1.521 0.676 9.104 1.00 97.12 140 VAL A CA 1
ATOM 1021 C C . VAL A 1 140 ? -1.357 1.126 10.556 1.00 97.12 140 VAL A C 1
ATOM 1023 O O . VAL A 1 140 ? -2.290 0.965 11.340 1.00 97.12 140 VAL A O 1
ATOM 1026 N N . ILE A 1 141 ? -0.216 1.718 10.921 1.00 97.62 141 ILE A N 1
ATOM 1027 C CA . ILE A 1 141 ? 0.038 2.189 12.292 1.00 97.62 141 ILE A CA 1
ATOM 1028 C C . ILE A 1 141 ? -0.971 3.272 12.679 1.00 97.62 141 ILE A C 1
ATOM 1030 O O . ILE A 1 141 ? -1.617 3.165 13.722 1.00 97.62 141 ILE A O 1
ATOM 1034 N N . VAL A 1 142 ? -1.160 4.283 11.826 1.00 97.06 142 VAL A N 1
ATOM 1035 C CA . VAL A 1 142 ? -2.116 5.364 12.104 1.00 97.06 142 VAL A CA 1
ATOM 1036 C C . VAL A 1 142 ? -3.546 4.823 12.163 1.00 97.06 142 VAL A C 1
ATOM 1038 O O . VAL A 1 142 ? -4.300 5.185 13.065 1.00 97.06 142 VAL A O 1
ATOM 1041 N N . ALA A 1 143 ? -3.920 3.903 11.270 1.00 94.50 143 ALA A N 1
ATOM 1042 C CA . ALA A 1 143 ? -5.240 3.279 11.296 1.00 94.50 143 ALA A CA 1
ATOM 1043 C C . ALA A 1 143 ? -5.499 2.481 12.583 1.00 94.50 143 ALA A C 1
ATOM 1045 O O . ALA A 1 143 ? -6.596 2.560 13.135 1.00 94.50 143 ALA A O 1
ATOM 1046 N N . ILE A 1 144 ? -4.500 1.758 13.101 1.00 93.69 144 ILE A N 1
ATOM 1047 C CA . ILE A 1 144 ? -4.610 1.043 14.382 1.00 93.69 144 ILE A CA 1
ATOM 1048 C C . ILE A 1 144 ? -4.820 2.028 15.539 1.00 93.69 144 ILE A C 1
ATOM 1050 O O . ILE A 1 144 ? -5.707 1.802 16.362 1.00 93.69 144 ILE A O 1
ATOM 1054 N N . ILE A 1 145 ? -4.063 3.131 15.583 1.00 93.75 145 ILE A N 1
ATOM 1055 C CA . ILE A 1 145 ? -4.200 4.166 16.624 1.00 93.75 145 ILE A CA 1
ATOM 1056 C C . ILE A 1 145 ? -5.611 4.763 16.606 1.00 93.75 145 ILE A C 1
ATOM 1058 O O . ILE A 1 145 ? -6.266 4.840 17.643 1.00 93.75 145 ILE A O 1
ATOM 1062 N N . ILE A 1 146 ? -6.110 5.143 15.430 1.00 91.44 146 ILE A N 1
ATOM 1063 C CA . ILE A 1 146 ? -7.441 5.745 15.293 1.00 91.44 146 ILE A CA 1
ATOM 1064 C C . ILE A 1 146 ? -8.544 4.749 15.654 1.00 91.44 146 ILE A C 1
ATOM 1066 O O . ILE A 1 146 ? -9.467 5.099 16.386 1.00 91.44 146 ILE A O 1
ATOM 1070 N N . ASN A 1 147 ? -8.417 3.490 15.229 1.00 89.00 147 ASN A N 1
ATOM 1071 C CA . ASN A 1 147 ? -9.370 2.441 15.586 1.00 89.00 147 ASN A CA 1
ATOM 1072 C C . ASN A 1 147 ? -9.399 2.192 17.107 1.00 89.00 147 ASN A C 1
ATOM 1074 O O . ASN A 1 147 ? -10.467 2.012 17.690 1.00 89.00 147 ASN A 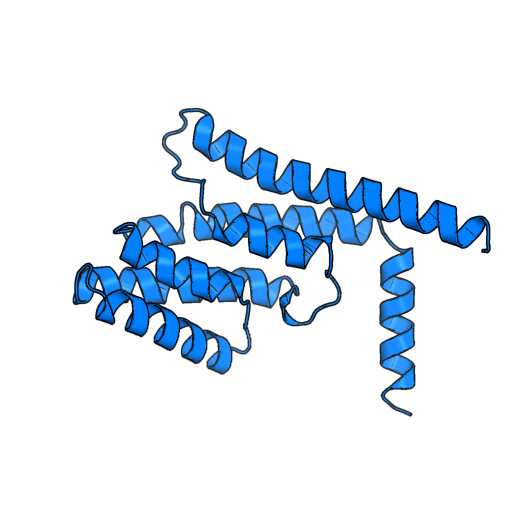O 1
ATOM 1078 N N . TYR A 1 148 ? -8.244 2.262 17.775 1.00 87.81 148 TYR A N 1
ATOM 1079 C CA . TYR A 1 148 ? -8.167 2.168 19.234 1.00 87.81 148 TYR A CA 1
ATOM 1080 C C . TYR A 1 148 ? -8.876 3.338 19.942 1.00 87.81 148 TYR A C 1
ATOM 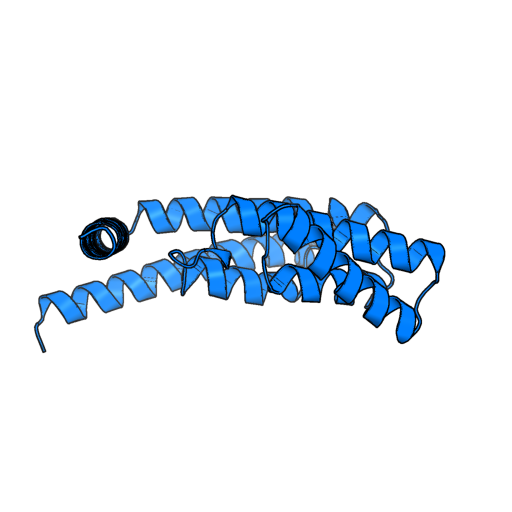1082 O O . TYR A 1 148 ? -9.542 3.134 20.956 1.00 87.81 148 TYR A O 1
ATOM 1090 N N . LEU A 1 149 ? -8.806 4.551 19.382 1.00 85.25 149 LEU A N 1
ATOM 1091 C CA . LEU A 1 149 ? -9.495 5.743 19.900 1.00 85.25 149 LEU A CA 1
ATOM 1092 C C . LEU A 1 149 ? -11.012 5.754 19.624 1.00 85.25 149 LEU A C 1
ATOM 1094 O O . LEU A 1 149 ? -11.718 6.607 20.162 1.00 85.25 149 LEU A O 1
ATOM 1098 N N . GLN A 1 150 ? -11.532 4.800 18.841 1.00 75.88 150 GLN A N 1
ATOM 1099 C CA . GLN A 1 150 ? -12.954 4.672 18.491 1.00 75.88 150 GLN A CA 1
ATOM 1100 C C . GLN A 1 150 ? -13.615 3.397 19.067 1.00 75.88 150 GLN A C 1
ATOM 1102 O O . GLN A 1 150 ? -14.137 2.562 18.318 1.00 75.88 150 GLN A O 1
ATOM 1107 N N . PRO A 1 151 ? -13.700 3.227 20.403 1.00 58.12 151 PRO A N 1
ATOM 1108 C CA . PRO A 1 151 ? -14.240 2.009 21.018 1.00 58.12 151 PRO A CA 1
ATOM 1109 C C . PRO A 1 151 ? -15.714 1.718 20.673 1.00 58.12 151 PRO A C 1
ATOM 1111 O O . PRO A 1 151 ? -16.131 0.558 20.685 1.00 58.12 151 PRO A O 1
ATOM 1114 N N . GLN A 1 152 ? -16.511 2.732 20.307 1.00 57.22 152 GLN A N 1
ATOM 1115 C CA . GLN A 1 152 ? -17.918 2.533 19.925 1.00 57.22 152 GLN A CA 1
ATOM 1116 C C . GLN A 1 152 ? -18.092 1.814 18.575 1.00 57.22 152 GLN A C 1
ATOM 1118 O O . GLN A 1 152 ? -19.107 1.146 18.370 1.00 57.22 152 GLN A O 1
ATOM 1123 N N . ARG A 1 153 ? -17.084 1.849 17.688 1.00 55.97 153 ARG A N 1
ATOM 1124 C CA . ARG A 1 153 ? -17.080 1.060 16.444 1.00 55.97 153 ARG A CA 1
ATOM 1125 C C . ARG A 1 153 ? -16.802 -0.421 16.716 1.00 55.97 153 ARG A C 1
ATOM 1127 O O . ARG A 1 153 ? -17.455 -1.284 16.132 1.00 55.97 153 ARG A O 1
ATOM 1134 N N . SER A 1 154 ? -15.908 -0.719 17.661 1.00 50.09 154 SER A N 1
ATOM 1135 C CA . SER A 1 154 ? -15.564 -2.082 18.100 1.00 50.09 154 SER A CA 1
ATOM 1136 C C . SER A 1 154 ? -16.748 -2.837 18.721 1.00 50.09 154 SER A C 1
ATOM 1138 O O . SER A 1 154 ? -16.859 -4.055 18.564 1.00 50.09 154 SER A O 1
ATOM 1140 N N . TYR A 1 155 ? -17.679 -2.127 19.370 1.00 40.38 155 TYR A N 1
ATOM 1141 C CA . TYR A 1 155 ? -18.891 -2.720 19.948 1.00 40.38 155 TYR A CA 1
ATOM 1142 C C . TYR A 1 155 ? -19.894 -3.209 18.883 1.00 40.38 155 TYR A C 1
ATOM 1144 O O . TYR A 1 155 ? -20.427 -4.313 19.003 1.00 40.38 155 TYR A O 1
ATOM 1152 N N . ILE A 1 156 ? -20.106 -2.444 17.802 1.00 47.75 156 ILE A N 1
ATOM 1153 C CA . ILE A 1 156 ? -20.988 -2.846 16.686 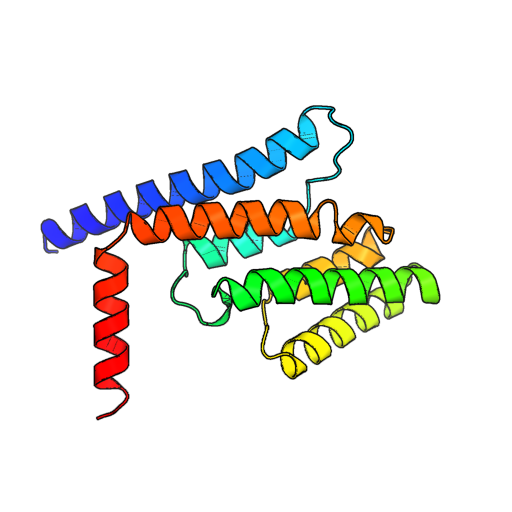1.00 47.75 156 ILE A CA 1
ATOM 1154 C C . ILE A 1 156 ? -20.423 -4.080 15.961 1.00 47.75 156 ILE A C 1
ATOM 1156 O O . ILE A 1 156 ? -21.173 -4.991 15.610 1.00 47.75 156 ILE A O 1
ATOM 1160 N N . ILE A 1 157 ? -19.096 -4.152 15.803 1.00 51.88 157 ILE A N 1
ATOM 1161 C CA . ILE A 1 157 ? -18.399 -5.289 15.176 1.00 51.88 157 ILE A CA 1
ATOM 1162 C C . ILE A 1 157 ? -18.614 -6.580 15.980 1.00 51.88 157 ILE A C 1
ATOM 1164 O O . ILE A 1 157 ? -18.933 -7.621 15.407 1.00 51.88 157 ILE A O 1
ATOM 1168 N N . LYS A 1 158 ? -18.496 -6.518 17.313 1.00 44.78 158 LYS A N 1
ATOM 1169 C CA . LYS A 1 158 ? -18.684 -7.693 18.178 1.00 44.78 158 LYS A CA 1
ATOM 1170 C C . LYS A 1 158 ? -20.136 -8.193 18.172 1.00 44.78 158 LYS A C 1
ATOM 1172 O O . LYS A 1 158 ? -20.353 -9.397 18.222 1.00 44.78 158 LYS A O 1
ATOM 1177 N N . LYS A 1 159 ? -21.112 -7.284 18.055 1.00 38.72 159 LYS A N 1
ATOM 1178 C CA . LYS A 1 159 ? -22.546 -7.613 18.012 1.00 38.72 159 LYS A CA 1
ATOM 1179 C C . LYS A 1 159 ? -22.970 -8.280 16.695 1.00 38.72 159 LYS A C 1
ATOM 1181 O O . LYS A 1 159 ? -23.666 -9.287 16.736 1.00 38.72 159 LYS A O 1
ATOM 1186 N N . ASN A 1 160 ? -22.519 -7.778 15.543 1.00 43.72 160 ASN A N 1
ATOM 1187 C CA . ASN A 1 160 ? -22.910 -8.332 14.235 1.00 43.72 160 ASN A CA 1
ATOM 1188 C C . ASN A 1 160 ? -22.335 -9.736 13.969 1.00 43.72 160 ASN A C 1
ATOM 1190 O O . ASN A 1 160 ? -22.977 -10.544 13.296 1.00 43.72 160 ASN A O 1
ATOM 1194 N N . ASN A 1 161 ? -21.162 -10.045 14.532 1.00 48.19 161 ASN A N 1
ATOM 1195 C CA . ASN A 1 161 ? -20.562 -11.382 14.455 1.00 48.19 161 ASN A CA 1
ATOM 1196 C C . ASN A 1 161 ? -21.269 -12.414 15.354 1.00 48.19 161 ASN A C 1
ATOM 1198 O O . ASN A 1 161 ? -21.115 -13.605 15.124 1.00 48.19 161 ASN A O 1
ATOM 1202 N N . GLN A 1 162 ? -22.032 -11.983 16.367 1.00 51.00 162 GLN A N 1
ATOM 1203 C CA . GLN A 1 162 ? -22.805 -12.880 17.239 1.00 51.00 162 GLN A CA 1
ATOM 1204 C C . GLN A 1 162 ? -24.177 -13.239 16.653 1.00 51.00 162 GLN A C 1
ATOM 1206 O O . GLN A 1 162 ? -24.699 -14.309 16.939 1.00 51.00 162 GLN A O 1
ATOM 1211 N N . THR A 1 163 ? -24.753 -12.374 15.817 1.00 50.59 163 THR A N 1
ATOM 1212 C CA . THR A 1 163 ? -26.063 -12.591 15.174 1.00 50.59 163 THR A CA 1
ATOM 1213 C C . THR A 1 163 ? -25.997 -13.349 13.847 1.00 50.59 163 THR A C 1
ATOM 1215 O O . THR A 1 163 ? -27.032 -13.670 13.285 1.00 50.59 163 THR A O 1
ATOM 1218 N N . SER A 1 164 ? -24.800 -13.596 13.309 1.00 49.91 164 SER A N 1
ATOM 1219 C CA . SER A 1 164 ? -24.591 -14.363 12.067 1.00 49.91 164 SER A CA 1
ATOM 1220 C C . SER A 1 164 ? -24.153 -15.816 12.319 1.00 49.91 164 SER A C 1
ATOM 1222 O O . SER A 1 164 ? -23.928 -16.564 11.372 1.00 49.91 164 SER A O 1
ATOM 1224 N N . THR A 1 165 ? -24.061 -16.221 13.590 1.00 52.12 165 THR A N 1
ATOM 1225 C CA . THR A 1 165 ? -23.759 -17.592 14.043 1.00 52.12 165 THR A CA 1
ATOM 1226 C C . THR A 1 165 ? -24.930 -18.263 14.778 1.00 52.12 165 THR A C 1
ATOM 1228 O O . THR A 1 165 ? -24.734 -19.307 15.395 1.00 52.12 165 THR A O 1
ATOM 1231 N N . SER A 1 166 ? -26.122 -17.660 14.746 1.00 44.34 166 SER A N 1
ATOM 1232 C CA . SER A 1 166 ? -27.386 -18.170 15.302 1.00 44.34 166 SER A CA 1
ATOM 1233 C C . SER A 1 166 ? -28.411 -18.326 14.192 1.00 44.34 166 SER A C 1
ATOM 1235 O O . SER A 1 166 ? -29.098 -19.365 14.166 1.00 44.34 166 SER A O 1
#

Secondary structure (DSSP, 8-state):
--HHHHHHHHHHHHHHHHHHHHHHHHHHHHHHSSSS-----THHHHHHIIIII-TTSGGGSHHHHHHHHHHHHHHHHHHHHHH-S-HHHHHHHHHHHHHHHHHHT---HHHHHHHHHHHHTT--THHIIIIIIHHHHHHHHHHHHHHHH-HHHHHHHHHHHHSS--

pLDDT: mean 88.48, std 15.99, range [38.72, 98.81]